Protein AF-A0A951Z0Q9-F1 (afdb_monomer_lite)

Foldseek 3Di:
DECQAPPCHVVNVVVVVVVCVVVVHDDDDDYHHDPPHPCCCVDPDVVNVVVVVVVVVVVVVVVVVVD

Secondary structure (DSSP, 8-state):
-BTT-SSS-HHHHHHHHHHHHHTT-------B--TTGGGGGGS--HHHHHHHHHHHHHHHHHHHHT-

Structure (mmCIF, N/CA/C/O backbone):
data_AF-A0A951Z0Q9-F1
#
_entry.id   AF-A0A951Z0Q9-F1
#
loop_
_atom_site.group_PDB
_atom_site.id
_atom_site.type_symbol
_atom_site.label_atom_id
_atom_site.label_alt_id
_atom_site.label_comp_id
_atom_site.label_asym_id
_atom_site.label_entity_id
_atom_site.label_seq_id
_atom_site.pdbx_PDB_ins_code
_atom_site.Cartn_x
_atom_site.Cartn_y
_atom_site.Cartn_z
_atom_site.occupancy
_atom_site.B_iso_or_equiv
_atom_site.auth_seq_id
_atom_site.auth_comp_id
_atom_site.auth_asym_id
_atom_site.auth_atom_id
_atom_site.pdbx_PDB_model_num
ATOM 1 N N . SER A 1 1 ? 3.737 0.668 -1.842 1.00 94.50 1 SER A N 1
ATOM 2 C CA . SER A 1 1 ? 4.459 1.223 -3.007 1.00 94.50 1 SER A CA 1
ATOM 3 C C . SER A 1 1 ? 4.799 0.081 -3.947 1.00 94.50 1 SER A C 1
ATOM 5 O O . SER A 1 1 ? 4.706 -1.070 -3.522 1.00 94.50 1 SER A O 1
ATOM 7 N N . PHE A 1 2 ? 5.174 0.385 -5.190 1.00 96.44 2 PHE A N 1
ATOM 8 C CA . PHE A 1 2 ? 5.675 -0.604 -6.146 1.00 96.44 2 PHE A CA 1
ATOM 9 C C . PHE A 1 2 ? 7.131 -0.294 -6.476 1.00 96.44 2 PHE A C 1
ATOM 11 O O . PHE A 1 2 ? 7.459 0.866 -6.721 1.00 96.44 2 PHE A O 1
ATOM 18 N N . THR A 1 3 ? 7.993 -1.311 -6.457 1.00 93.69 3 THR A N 1
ATOM 19 C CA . THR A 1 3 ? 9.458 -1.176 -6.607 1.00 93.69 3 THR A CA 1
ATOM 20 C C . THR A 1 3 ? 9.869 -0.415 -7.868 1.00 93.69 3 THR A C 1
ATOM 22 O O . THR A 1 3 ? 10.865 0.303 -7.853 1.00 93.69 3 THR A O 1
ATOM 25 N N . THR A 1 4 ? 9.085 -0.532 -8.943 1.00 94.12 4 THR A N 1
ATOM 26 C CA . THR A 1 4 ? 9.360 0.084 -10.250 1.00 94.12 4 THR A CA 1
ATOM 27 C C . THR A 1 4 ? 8.552 1.361 -10.525 1.00 94.12 4 THR A C 1
ATOM 29 O O . THR A 1 4 ? 8.612 1.903 -11.631 1.00 94.12 4 THR A O 1
ATOM 32 N N . ASP A 1 5 ? 7.779 1.869 -9.555 1.00 95.19 5 ASP A N 1
ATOM 33 C CA . ASP A 1 5 ? 7.004 3.103 -9.734 1.00 95.19 5 ASP A CA 1
ATOM 34 C C . ASP A 1 5 ? 7.939 4.320 -9.755 1.00 95.19 5 ASP A C 1
ATOM 36 O O . ASP A 1 5 ? 8.453 4.748 -8.729 1.00 95.19 5 ASP A O 1
ATOM 40 N N . TRP A 1 6 ? 8.153 4.905 -10.933 1.00 91.38 6 TRP A N 1
ATOM 41 C CA . TRP A 1 6 ? 8.960 6.117 -11.089 1.00 91.38 6 TRP A CA 1
ATOM 42 C C . TRP A 1 6 ? 8.181 7.405 -10.777 1.00 91.38 6 TRP A C 1
ATOM 44 O O . TRP A 1 6 ? 8.787 8.440 -10.497 1.00 91.38 6 TRP A O 1
ATOM 54 N N . ARG A 1 7 ? 6.844 7.371 -10.845 1.00 94.25 7 ARG A N 1
ATOM 55 C CA . ARG A 1 7 ? 5.977 8.537 -10.626 1.00 94.25 7 ARG A CA 1
ATOM 56 C C . ARG A 1 7 ? 5.787 8.797 -9.134 1.00 94.25 7 ARG A C 1
ATOM 58 O O . ARG A 1 7 ? 5.804 9.949 -8.704 1.00 94.25 7 ARG A O 1
ATOM 65 N N . PHE A 1 8 ? 5.640 7.730 -8.357 1.00 93.75 8 PHE A N 1
ATOM 66 C CA . PHE A 1 8 ? 5.556 7.740 -6.900 1.00 93.75 8 PHE A CA 1
ATOM 67 C C . PHE A 1 8 ? 6.603 6.789 -6.314 1.00 93.75 8 PHE A C 1
ATOM 69 O O . PHE A 1 8 ? 6.275 5.755 -5.730 1.00 93.75 8 PHE A O 1
ATOM 76 N N . ALA A 1 9 ? 7.871 7.180 -6.470 1.00 95.19 9 ALA A N 1
ATOM 77 C CA . ALA A 1 9 ? 9.036 6.403 -6.053 1.00 95.19 9 ALA A CA 1
ATOM 78 C C . ALA A 1 9 ? 8.908 5.830 -4.624 1.00 95.19 9 ALA A C 1
ATOM 80 O O . ALA A 1 9 ? 8.442 6.545 -3.721 1.00 95.19 9 ALA A O 1
ATOM 81 N N . PRO A 1 10 ? 9.329 4.569 -4.381 1.00 95.88 10 PRO A N 1
ATOM 82 C CA . PRO A 1 10 ? 9.269 3.941 -3.061 1.00 95.88 10 PRO A CA 1
ATOM 83 C C . PRO A 1 10 ? 9.865 4.798 -1.943 1.00 95.88 10 PRO A C 1
ATOM 85 O O . PRO A 1 10 ? 9.298 4.870 -0.855 1.00 95.88 10 PRO A O 1
ATOM 88 N N . GLU A 1 11 ? 10.942 5.531 -2.223 1.00 96.62 11 GLU A N 1
ATOM 89 C CA . GLU A 1 11 ? 11.616 6.436 -1.287 1.00 96.62 11 GLU A CA 1
ATOM 90 C C . GLU A 1 11 ? 10.648 7.486 -0.729 1.00 96.62 11 GLU A C 1
ATOM 92 O O . GLU A 1 11 ? 10.595 7.701 0.480 1.00 96.62 11 GLU A O 1
ATOM 97 N N . ARG A 1 12 ? 9.789 8.058 -1.582 1.00 95.75 12 ARG A N 1
ATOM 98 C CA . ARG A 1 12 ? 8.781 9.049 -1.171 1.00 95.75 12 ARG A CA 1
ATOM 99 C C . ARG A 1 12 ? 7.706 8.440 -0.278 1.00 95.75 12 ARG A C 1
ATOM 101 O O . ARG A 1 12 ? 7.178 9.115 0.601 1.00 95.75 12 ARG A O 1
ATOM 108 N N . SER 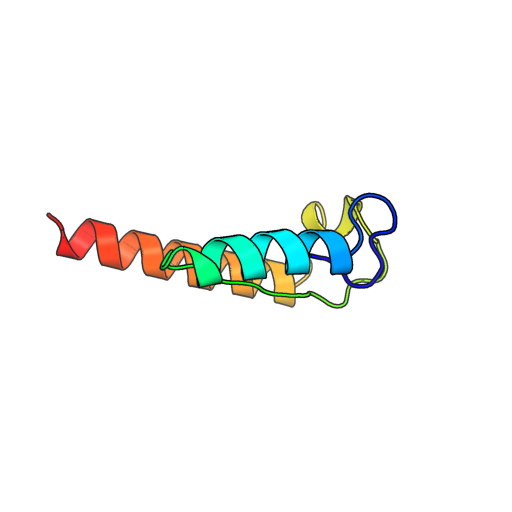A 1 13 ? 7.380 7.164 -0.483 1.00 96.44 13 SER A N 1
ATOM 109 C CA . SER A 1 13 ? 6.467 6.445 0.410 1.00 96.44 13 SER A CA 1
ATOM 110 C C . SER A 1 13 ? 7.119 6.157 1.766 1.00 96.44 13 SER A C 1
ATOM 112 O O . SER A 1 13 ? 6.452 6.292 2.793 1.00 96.44 13 SER A O 1
ATOM 114 N N . ARG A 1 14 ? 8.413 5.805 1.789 1.00 97.06 14 ARG A N 1
ATOM 115 C CA . ARG A 1 14 ? 9.171 5.579 3.032 1.00 97.06 14 ARG A CA 1
ATOM 116 C C . ARG A 1 14 ? 9.253 6.853 3.873 1.00 97.06 14 ARG A C 1
ATOM 118 O O . ARG A 1 14 ? 8.938 6.784 5.055 1.00 97.06 14 ARG A O 1
ATOM 125 N N . GLU A 1 15 ? 9.507 8.012 3.258 1.00 98.12 15 GLU A N 1
ATOM 126 C CA . GLU A 1 15 ? 9.474 9.320 3.941 1.00 98.12 15 GLU A CA 1
ATOM 127 C C . GLU A 1 15 ? 8.144 9.552 4.692 1.00 98.12 15 GLU A C 1
ATOM 129 O O . GLU A 1 15 ? 8.128 9.961 5.855 1.00 98.12 15 GLU A O 1
ATOM 134 N N . ILE A 1 16 ? 7.005 9.249 4.055 1.00 97.75 16 ILE A N 1
ATOM 135 C CA . ILE A 1 16 ? 5.676 9.391 4.675 1.00 97.75 16 ILE A CA 1
ATOM 136 C C . ILE A 1 16 ? 5.513 8.419 5.851 1.00 97.75 16 ILE A C 1
ATOM 138 O O . ILE A 1 16 ? 4.999 8.794 6.907 1.00 97.75 16 ILE A O 1
ATOM 142 N N . VAL A 1 17 ? 5.936 7.165 5.682 1.00 98.00 17 VAL A N 1
ATOM 143 C CA . VAL A 1 17 ? 5.842 6.130 6.724 1.00 98.00 17 VAL A CA 1
ATOM 144 C C . VAL A 1 17 ? 6.698 6.491 7.931 1.00 98.00 17 VAL A C 1
ATOM 146 O O . VAL A 1 17 ? 6.213 6.407 9.058 1.00 98.00 17 VAL A O 1
ATOM 149 N N . GLU A 1 18 ? 7.930 6.936 7.708 1.00 98.19 18 GLU A N 1
ATOM 150 C CA . GLU A 1 18 ? 8.841 7.394 8.756 1.00 98.19 18 GLU A CA 1
ATOM 151 C C . GLU A 1 18 ? 8.240 8.566 9.535 1.00 98.19 18 GLU A C 1
ATOM 153 O O . GLU A 1 18 ? 8.194 8.527 10.765 1.00 98.19 18 GLU A O 1
ATOM 158 N N . ALA A 1 19 ? 7.676 9.561 8.842 1.00 98.50 19 ALA A N 1
ATOM 159 C CA . ALA A 1 19 ? 7.003 10.685 9.486 1.00 98.50 19 ALA A CA 1
ATOM 160 C C . ALA A 1 19 ? 5.793 10.240 10.330 1.00 98.50 19 ALA A C 1
ATOM 162 O O . ALA A 1 19 ? 5.592 10.729 11.445 1.00 98.50 19 ALA A O 1
ATOM 163 N N . LEU A 1 20 ? 4.988 9.291 9.839 1.00 98.44 20 LEU A N 1
ATOM 164 C CA . LEU A 1 20 ? 3.851 8.740 10.583 1.00 98.44 20 LEU A CA 1
ATOM 165 C C . LEU A 1 20 ? 4.302 7.964 11.828 1.00 98.44 20 LE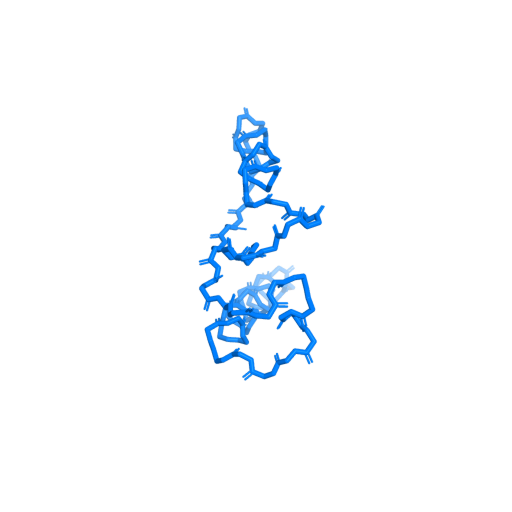U A C 1
ATOM 167 O O . LEU A 1 20 ? 3.714 8.140 12.900 1.00 98.44 20 LEU A O 1
ATOM 171 N N . LEU A 1 21 ? 5.351 7.147 11.704 1.00 98.06 21 LEU A N 1
ATOM 172 C CA . LEU A 1 21 ? 5.940 6.404 12.821 1.00 98.06 21 LEU A CA 1
ATOM 173 C C . LEU A 1 21 ? 6.506 7.349 13.883 1.00 98.06 21 LEU A C 1
ATOM 175 O O . LEU A 1 21 ? 6.198 7.184 15.063 1.00 98.06 21 LEU A O 1
ATOM 179 N N . ALA A 1 22 ? 7.248 8.380 13.470 1.00 98.31 22 ALA A N 1
ATOM 180 C CA . ALA A 1 22 ? 7.804 9.394 14.367 1.00 98.31 22 ALA A CA 1
ATOM 181 C C . ALA A 1 22 ? 6.721 10.141 15.170 1.00 98.31 22 ALA A C 1
ATOM 183 O O . ALA A 1 22 ? 6.977 10.608 16.276 1.00 98.31 22 ALA A O 1
ATOM 184 N N . ASN A 1 23 ? 5.492 10.205 14.649 1.00 98.38 23 ASN A N 1
ATOM 185 C CA . ASN A 1 23 ? 4.336 10.820 15.306 1.00 98.38 23 ASN A CA 1
ATOM 186 C C . ASN A 1 23 ? 3.430 9.809 16.035 1.00 98.38 23 ASN A C 1
ATOM 188 O O . ASN A 1 23 ? 2.263 10.100 16.313 1.00 98.38 23 ASN A O 1
ATOM 192 N N . GLY A 1 24 ? 3.926 8.600 16.316 1.00 97.62 24 GLY A N 1
ATOM 193 C CA . GLY A 1 24 ? 3.197 7.582 17.078 1.00 97.62 24 GLY A CA 1
ATOM 194 C C . GLY A 1 24 ? 1.940 7.059 16.377 1.00 97.62 24 GLY A C 1
ATOM 195 O O . GLY A 1 24 ? 1.026 6.544 17.028 1.00 97.62 24 GLY A O 1
ATOM 196 N N . ARG A 1 25 ? 1.841 7.204 15.049 1.00 97.94 25 ARG A N 1
ATOM 197 C CA . ARG A 1 25 ? 0.699 6.693 14.285 1.00 97.94 25 ARG A CA 1
ATOM 198 C C . ARG A 1 25 ? 0.888 5.210 13.981 1.00 97.94 25 ARG A C 1
ATOM 200 O O . ARG A 1 25 ? 1.964 4.754 13.607 1.00 97.94 25 ARG A O 1
ATOM 207 N N . ARG A 1 26 ? -0.204 4.447 14.085 1.00 94.31 26 ARG A N 1
ATOM 208 C CA . ARG A 1 26 ? -0.242 3.040 13.665 1.00 94.31 26 ARG A CA 1
ATOM 209 C C . ARG A 1 26 ? -0.317 2.971 12.142 1.00 94.31 26 ARG A C 1
ATOM 211 O O . ARG A 1 26 ? -1.405 3.086 11.582 1.00 94.31 26 ARG A O 1
ATOM 218 N N . VAL A 1 27 ? 0.823 2.767 11.495 1.00 95.44 27 VAL A N 1
ATOM 219 C CA . VAL A 1 27 ? 0.941 2.631 10.038 1.00 95.44 27 VAL A CA 1
ATOM 220 C C . VAL A 1 27 ? 1.276 1.188 9.650 1.00 95.44 27 VAL A C 1
ATOM 222 O O . VAL A 1 27 ? 1.760 0.393 10.454 1.00 95.44 27 VAL A O 1
ATOM 225 N N . THR A 1 28 ? 0.948 0.809 8.421 1.00 94.38 28 THR A N 1
ATOM 226 C CA . THR A 1 28 ? 1.387 -0.441 7.799 1.00 94.38 28 THR A CA 1
ATOM 227 C C . THR A 1 28 ? 1.946 -0.077 6.433 1.00 94.38 28 THR A C 1
ATOM 229 O O . THR A 1 28 ? 1.314 0.685 5.707 1.00 94.38 28 THR A O 1
ATOM 232 N N . TYR A 1 29 ? 3.134 -0.580 6.116 1.00 95.94 29 TYR A N 1
ATOM 233 C CA . TYR A 1 29 ? 3.808 -0.336 4.848 1.00 95.94 29 TYR A CA 1
ATOM 234 C C . TYR A 1 29 ? 4.133 -1.669 4.187 1.00 95.94 29 TYR A C 1
ATOM 236 O O . TYR A 1 29 ? 4.577 -2.600 4.857 1.00 95.94 29 TYR A O 1
ATOM 244 N N . ALA A 1 30 ? 3.900 -1.738 2.882 1.00 95.50 30 ALA A N 1
ATOM 245 C CA . ALA A 1 30 ? 4.320 -2.834 2.033 1.00 95.50 30 ALA A CA 1
ATOM 246 C C . ALA A 1 30 ? 4.890 -2.248 0.743 1.00 95.50 30 ALA A C 1
ATOM 248 O O . ALA A 1 30 ? 4.309 -1.338 0.137 1.00 95.50 30 ALA A O 1
ATOM 249 N N . GLU A 1 31 ? 6.025 -2.793 0.342 1.00 95.31 31 GLU A N 1
ATOM 250 C CA . GLU A 1 31 ? 6.673 -2.514 -0.926 1.00 95.31 31 GLU A CA 1
ATOM 251 C C . GLU A 1 31 ? 6.547 -3.773 -1.772 1.00 95.31 31 GLU A C 1
ATOM 253 O O . GLU A 1 31 ? 7.047 -4.834 -1.398 1.00 95.31 31 GLU A O 1
ATOM 258 N N . VAL A 1 32 ? 5.758 -3.674 -2.836 1.00 95.12 32 VAL A N 1
ATOM 259 C CA . VAL A 1 32 ? 5.399 -4.799 -3.697 1.00 95.12 32 VAL A CA 1
ATOM 260 C C . VAL A 1 32 ? 6.331 -4.794 -4.892 1.00 95.12 32 VAL A C 1
ATOM 262 O O . VAL A 1 32 ? 6.498 -3.756 -5.539 1.00 95.12 32 VAL A O 1
ATOM 265 N N . ASP A 1 33 ? 6.935 -5.942 -5.177 1.00 94.25 33 ASP A N 1
ATOM 266 C CA . ASP A 1 33 ? 7.733 -6.086 -6.382 1.00 94.25 33 ASP A CA 1
ATOM 267 C C . ASP A 1 33 ? 6.810 -6.340 -7.571 1.00 94.25 33 ASP A C 1
ATOM 269 O O . ASP A 1 33 ? 6.196 -7.397 -7.675 1.00 94.25 33 ASP A O 1
ATOM 273 N N . ALA A 1 34 ? 6.667 -5.342 -8.438 1.00 91.75 34 ALA A N 1
ATOM 274 C CA . ALA A 1 34 ? 5.795 -5.420 -9.600 1.00 91.75 34 ALA A CA 1
ATOM 275 C C . ALA A 1 34 ? 6.461 -4.717 -10.786 1.00 91.75 34 ALA A C 1
ATOM 277 O O . ALA A 1 34 ? 6.963 -3.605 -10.616 1.00 91.75 34 ALA A O 1
ATOM 278 N N . PRO A 1 35 ? 6.442 -5.295 -12.001 1.00 90.81 35 PRO A N 1
ATOM 279 C CA . PRO A 1 35 ? 7.137 -4.721 -13.156 1.00 90.81 35 PRO A CA 1
ATOM 280 C C . PRO A 1 35 ? 6.382 -3.556 -13.817 1.00 90.81 35 PRO A C 1
ATOM 282 O O . PRO A 1 35 ? 6.947 -2.849 -14.645 1.00 90.81 35 PRO A O 1
ATOM 285 N N . HIS A 1 36 ? 5.109 -3.350 -13.472 1.00 92.88 36 HIS A N 1
ATOM 286 C CA . HIS A 1 36 ? 4.217 -2.393 -14.139 1.00 92.88 36 HIS A CA 1
ATOM 287 C C . HIS A 1 36 ? 4.245 -0.983 -13.526 1.00 92.88 36 HIS A C 1
ATOM 289 O O . HIS A 1 36 ? 3.437 -0.129 -13.891 1.00 92.88 36 HIS A O 1
ATOM 295 N N . GLY A 1 37 ? 5.168 -0.725 -12.596 1.00 92.56 37 GLY A N 1
ATOM 296 C CA . GLY A 1 37 ? 5.351 0.575 -11.963 1.00 92.56 37 GLY A CA 1
ATOM 297 C C . GLY A 1 37 ? 4.075 1.113 -11.334 1.00 92.56 37 GLY A C 1
ATOM 298 O O . GLY A 1 37 ? 3.411 0.421 -10.564 1.00 92.56 37 GLY A O 1
ATOM 299 N N . HIS A 1 38 ? 3.746 2.362 -11.666 1.00 94.38 38 HIS A N 1
ATOM 300 C CA . HIS A 1 38 ? 2.603 3.061 -11.093 1.00 94.38 38 HIS A CA 1
ATOM 301 C C . HIS A 1 38 ? 1.288 2.320 -11.287 1.00 94.38 38 HIS A C 1
ATOM 303 O O . HIS A 1 38 ? 0.530 2.190 -10.338 1.00 94.38 38 HIS A O 1
ATOM 309 N N . ASP A 1 39 ? 1.031 1.790 -12.478 1.00 94.94 39 ASP A N 1
ATOM 310 C CA . ASP A 1 39 ? -0.267 1.195 -12.796 1.00 94.94 39 ASP A CA 1
ATOM 311 C C . ASP A 1 39 ? -0.432 -0.217 -12.208 1.00 94.94 39 ASP A C 1
ATOM 313 O O . ASP A 1 39 ? -1.487 -0.829 -12.355 1.00 94.94 39 ASP A O 1
ATOM 317 N N . ALA A 1 40 ? 0.568 -0.737 -11.483 1.00 94.44 40 ALA A N 1
ATOM 318 C CA . ALA A 1 40 ? 0.511 -2.061 -10.868 1.00 94.44 40 ALA A CA 1
ATOM 319 C C . ALA A 1 40 ? -0.659 -2.233 -9.879 1.00 94.44 40 ALA A C 1
ATOM 321 O O . ALA A 1 40 ? -1.145 -3.349 -9.720 1.00 94.44 40 ALA A O 1
ATOM 322 N N . PHE A 1 41 ? -1.172 -1.158 -9.260 1.00 93.56 41 PHE A N 1
ATOM 323 C CA . PHE A 1 41 ? -2.357 -1.255 -8.387 1.00 93.56 41 PHE A CA 1
ATOM 324 C C . PHE A 1 41 ? -3.662 -1.542 -9.141 1.00 93.56 41 PHE A C 1
ATOM 326 O O . PHE A 1 41 ? -4.649 -1.919 -8.512 1.00 93.56 41 PHE A O 1
ATOM 333 N N . LEU A 1 42 ? -3.693 -1.334 -10.461 1.00 95.56 42 LEU A N 1
ATOM 334 C CA . LEU A 1 42 ? -4.849 -1.645 -11.307 1.00 95.56 42 LEU A CA 1
ATOM 335 C C . LEU A 1 42 ? -4.851 -3.106 -11.772 1.00 95.56 42 LEU A C 1
ATOM 337 O O . LEU A 1 42 ? -5.827 -3.550 -12.374 1.00 95.56 42 LEU A O 1
ATOM 341 N N . LEU A 1 43 ? -3.763 -3.837 -11.527 1.00 93.94 43 LEU A N 1
ATOM 342 C CA . LEU A 1 43 ? -3.568 -5.202 -11.995 1.00 93.94 43 LEU A CA 1
ATOM 343 C C . LEU A 1 43 ? -3.813 -6.211 -10.873 1.00 93.94 43 LEU A C 1
ATOM 345 O O . LEU A 1 43 ? -3.699 -5.910 -9.683 1.00 93.94 43 LEU A O 1
ATOM 349 N N . GLU A 1 44 ? -4.110 -7.445 -11.267 1.00 91.75 44 GLU A N 1
ATOM 350 C CA . GLU A 1 44 ? -4.246 -8.574 -10.348 1.00 91.75 44 GLU A CA 1
ATOM 351 C C . GLU A 1 44 ? -2.867 -9.096 -9.925 1.00 91.75 44 GLU A C 1
ATOM 353 O O . GLU A 1 44 ? -2.437 -10.179 -10.314 1.00 91.75 44 GLU A O 1
ATOM 358 N N . ASP A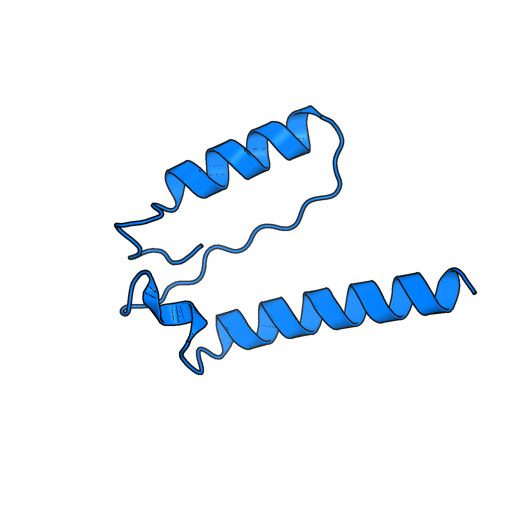 1 45 ? -2.155 -8.303 -9.126 1.00 93.88 45 ASP A N 1
ATOM 359 C CA . ASP A 1 45 ? -0.928 -8.740 -8.466 1.00 93.88 45 ASP A CA 1
ATOM 360 C C . ASP A 1 45 ? -1.271 -9.501 -7.164 1.00 93.88 45 ASP A C 1
ATOM 362 O O . ASP A 1 45 ? -1.866 -8.919 -6.245 1.00 93.88 45 ASP A O 1
ATOM 366 N N . PRO A 1 46 ? -0.926 -10.801 -7.039 1.00 94.38 46 PRO A N 1
ATOM 367 C CA . PRO A 1 46 ? -1.314 -11.603 -5.879 1.00 94.38 46 PRO A CA 1
ATOM 368 C C . PRO A 1 46 ? -0.763 -11.075 -4.551 1.00 94.38 46 PRO A C 1
ATOM 370 O O . PRO A 1 46 ? -1.442 -11.177 -3.527 1.00 94.38 46 PRO A O 1
ATOM 373 N N . GLN A 1 47 ? 0.445 -10.501 -4.549 1.00 94.31 47 GLN A N 1
ATOM 374 C CA . GLN A 1 47 ? 1.060 -9.945 -3.346 1.00 94.31 47 GLN A CA 1
ATOM 375 C C . GLN A 1 47 ? 0.323 -8.674 -2.916 1.00 94.31 47 GLN A C 1
ATOM 377 O O . GLN A 1 47 ? -0.041 -8.540 -1.744 1.00 94.31 47 GLN A O 1
ATOM 382 N N . TYR A 1 48 ? 0.050 -7.765 -3.853 1.00 95.25 48 TYR A N 1
ATOM 383 C CA . TYR A 1 48 ? -0.721 -6.550 -3.596 1.00 95.25 48 TYR A CA 1
ATOM 384 C C . TYR A 1 48 ? -2.124 -6.870 -3.063 1.00 95.25 48 TYR A C 1
ATOM 386 O O . TYR A 1 48 ? -2.525 -6.357 -2.012 1.00 95.25 48 TYR A O 1
ATOM 394 N N . VAL A 1 49 ? -2.851 -7.772 -3.731 1.00 96.06 49 VAL A N 1
ATOM 395 C CA . V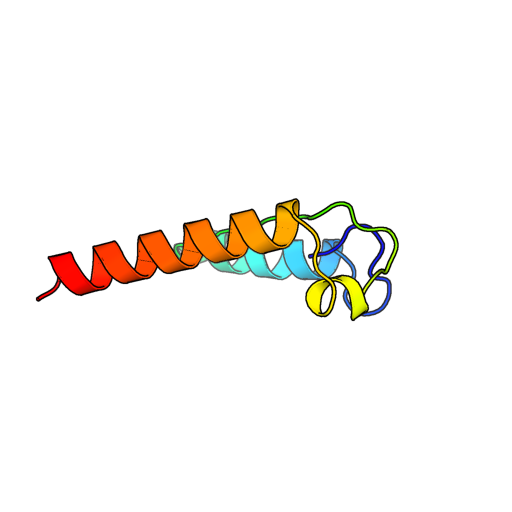AL A 1 49 ? -4.209 -8.169 -3.329 1.00 96.06 49 VAL A CA 1
ATOM 396 C C . VAL A 1 49 ? -4.208 -8.834 -1.950 1.00 96.06 49 VAL A C 1
ATOM 398 O O . VAL A 1 49 ? -5.090 -8.550 -1.134 1.00 96.06 49 VAL A O 1
ATOM 401 N N . ALA A 1 50 ? -3.216 -9.675 -1.642 1.00 96.38 50 ALA A N 1
ATOM 402 C CA . ALA A 1 50 ? -3.086 -10.299 -0.326 1.00 96.38 50 ALA A CA 1
ATOM 403 C C . ALA A 1 50 ? -2.848 -9.268 0.790 1.00 96.38 50 ALA A C 1
ATOM 405 O O . ALA A 1 50 ? -3.482 -9.350 1.845 1.00 96.38 50 ALA A O 1
ATOM 406 N N . VAL A 1 51 ? -1.995 -8.265 0.553 1.00 96.19 51 VAL A N 1
ATOM 407 C CA . VAL A 1 51 ? -1.757 -7.166 1.505 1.00 96.19 51 VAL A CA 1
ATOM 408 C C . VAL A 1 51 ? -3.039 -6.370 1.753 1.00 96.19 51 VAL A C 1
ATOM 410 O O . VAL A 1 51 ? -3.388 -6.110 2.908 1.00 96.19 51 VAL A O 1
ATOM 413 N N . MET A 1 52 ? -3.764 -6.012 0.690 1.00 96.25 52 MET A N 1
ATOM 414 C CA . MET A 1 52 ? -5.021 -5.268 0.805 1.00 96.25 52 MET A CA 1
ATOM 415 C C . MET A 1 52 ? -6.083 -6.064 1.566 1.00 96.25 52 MET A C 1
ATOM 417 O O . MET A 1 52 ? -6.731 -5.518 2.460 1.00 96.25 52 MET A O 1
ATOM 421 N N . ARG A 1 53 ? -6.220 -7.362 1.273 1.00 96.94 53 ARG A N 1
ATOM 422 C CA . ARG A 1 53 ? -7.128 -8.265 1.993 1.00 96.94 53 ARG A CA 1
ATOM 423 C C . ARG A 1 53 ? -6.800 -8.312 3.483 1.00 96.94 53 ARG A C 1
ATOM 425 O O . ARG A 1 53 ? -7.661 -7.998 4.297 1.00 96.94 53 ARG A O 1
ATOM 432 N N . ALA A 1 54 ? -5.546 -8.595 3.837 1.00 97.06 54 ALA A N 1
ATOM 433 C CA . ALA A 1 54 ? -5.116 -8.665 5.232 1.00 97.06 54 ALA A CA 1
ATOM 434 C C . ALA A 1 54 ? -5.344 -7.341 5.986 1.00 97.06 54 ALA A C 1
ATOM 436 O O . ALA A 1 54 ? -5.698 -7.336 7.169 1.00 97.06 54 ALA A O 1
ATOM 437 N N . TRP A 1 55 ? -5.165 -6.200 5.310 1.00 96.06 55 TRP A N 1
ATOM 438 C CA . TRP A 1 55 ? -5.483 -4.896 5.882 1.00 96.06 55 TRP A CA 1
ATOM 439 C C . TRP A 1 55 ? -6.985 -4.730 6.149 1.00 96.06 55 TRP A C 1
ATOM 441 O O . TRP A 1 55 ? -7.356 -4.329 7.256 1.00 96.06 55 TRP A O 1
ATOM 451 N N . PHE A 1 56 ? -7.840 -5.028 5.166 1.00 96.75 56 PHE A N 1
ATOM 452 C CA . PHE A 1 56 ? -9.290 -4.894 5.312 1.00 96.75 56 PHE A CA 1
ATOM 453 C C . PHE A 1 56 ? -9.856 -5.846 6.363 1.00 96.75 56 PHE A C 1
ATOM 455 O O . PHE A 1 56 ? -10.646 -5.395 7.191 1.00 96.75 56 PHE A O 1
ATOM 462 N N . ASP A 1 57 ? -9.390 -7.094 6.412 1.00 97.50 57 ASP A N 1
ATOM 463 C CA . ASP A 1 57 ? -9.788 -8.065 7.436 1.00 97.50 57 ASP A CA 1
ATOM 464 C C . ASP A 1 57 ? -9.475 -7.526 8.838 1.00 97.50 57 ASP A C 1
ATOM 466 O O . ASP A 1 57 ? -10.329 -7.500 9.724 1.00 97.50 57 ASP A O 1
ATOM 470 N N . ARG A 1 58 ? -8.275 -6.961 9.027 1.00 95.31 58 ARG A N 1
ATOM 471 C CA . ARG A 1 58 ? -7.887 -6.328 10.294 1.00 95.31 58 ARG A CA 1
ATOM 472 C C . ARG A 1 58 ? -8.766 -5.129 10.656 1.00 95.31 58 ARG A C 1
ATOM 474 O O . ARG A 1 58 ? -9.001 -4.884 11.841 1.00 95.31 58 ARG A O 1
ATOM 481 N N . VAL A 1 59 ? -9.192 -4.332 9.675 1.00 95.19 59 VAL A N 1
ATOM 482 C CA . VAL A 1 59 ? -10.117 -3.210 9.905 1.00 95.19 59 VAL A CA 1
ATOM 483 C C . VAL A 1 59 ? -11.496 -3.735 10.296 1.00 95.19 59 VAL A C 1
ATOM 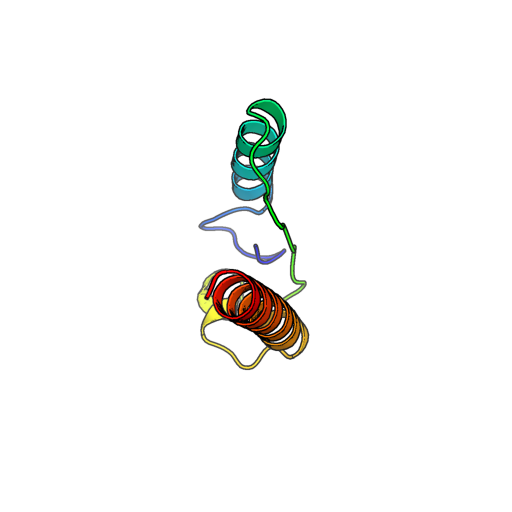485 O O . VAL A 1 59 ? -12.045 -3.246 11.281 1.00 95.19 59 VAL A O 1
ATOM 488 N N . ALA A 1 60 ? -12.011 -4.747 9.595 1.00 96.62 60 ALA A N 1
ATOM 489 C CA . ALA A 1 60 ? -13.290 -5.381 9.897 1.00 96.62 60 ALA A CA 1
ATOM 490 C C . ALA A 1 60 ? -13.313 -5.928 11.331 1.00 96.62 60 ALA A C 1
ATOM 492 O O . ALA A 1 60 ? -14.156 -5.501 12.118 1.00 96.62 60 ALA A O 1
ATOM 493 N N . THR A 1 61 ? -12.309 -6.722 11.727 1.00 96.50 61 THR A N 1
ATOM 494 C CA . THR A 1 61 ? -12.187 -7.229 13.105 1.00 96.50 61 THR A CA 1
ATOM 495 C C . THR A 1 61 ? -12.170 -6.101 14.139 1.00 96.50 61 THR A C 1
ATOM 497 O O . THR A 1 61 ? -12.811 -6.193 15.182 1.00 96.50 61 THR A O 1
ATOM 500 N N . ARG A 1 62 ? -11.449 -5.001 13.877 1.00 93.62 62 ARG A N 1
ATOM 501 C CA . ARG A 1 62 ? -11.391 -3.861 14.811 1.00 93.62 62 ARG A CA 1
ATOM 502 C C . ARG A 1 62 ? -12.731 -3.149 14.953 1.00 93.62 62 ARG A C 1
ATOM 504 O O . ARG A 1 62 ? -13.047 -2.707 16.052 1.00 93.62 62 ARG A O 1
ATOM 511 N N . VAL A 1 63 ? -13.473 -2.997 13.858 1.00 94.25 63 VAL A N 1
ATOM 512 C CA . VAL A 1 63 ? -14.799 -2.368 13.873 1.00 94.25 63 VAL A CA 1
ATOM 513 C C . VAL A 1 63 ? -15.808 -3.260 14.591 1.00 94.25 63 VAL A C 1
ATOM 515 O O . VAL A 1 63 ? -16.621 -2.741 15.344 1.00 94.25 63 VAL A O 1
ATOM 518 N N . GLU A 1 64 ? -15.738 -4.578 14.405 1.00 93.31 64 GLU A N 1
ATOM 519 C CA . GLU A 1 64 ? -16.596 -5.539 15.107 1.00 93.31 64 GLU A CA 1
ATOM 520 C C . GLU A 1 64 ? -16.345 -5.553 16.615 1.00 93.31 64 GLU A C 1
ATOM 522 O O . GLU A 1 64 ? -17.299 -5.488 17.376 1.00 93.31 64 GLU A O 1
ATOM 527 N N . ILE A 1 65 ? -15.081 -5.566 17.054 1.00 87.44 65 ILE A N 1
ATOM 528 C CA . ILE A 1 65 ? -14.728 -5.517 18.486 1.00 87.44 65 ILE A CA 1
ATOM 529 C C . ILE A 1 65 ? -15.155 -4.193 19.139 1.00 87.44 65 ILE A C 1
ATOM 531 O O . ILE A 1 65 ? -15.396 -4.144 20.340 1.00 87.44 65 ILE A O 1
ATOM 535 N N . ALA A 1 66 ? -15.195 -3.103 18.370 1.00 80.19 66 ALA A N 1
ATOM 536 C CA . ALA A 1 66 ? -15.572 -1.784 18.871 1.00 80.19 66 ALA A CA 1
ATOM 537 C C . ALA A 1 66 ? -17.097 -1.550 18.938 1.00 80.19 66 ALA A C 1
ATOM 539 O O . ALA A 1 66 ? -17.502 -0.467 19.364 1.00 80.19 66 ALA A O 1
ATOM 540 N N . ARG A 1 67 ? -17.917 -2.510 18.486 1.00 67.88 67 ARG A N 1
ATOM 541 C CA . ARG A 1 67 ? -19.383 -2.507 18.627 1.00 67.88 67 ARG A CA 1
ATOM 542 C C . ARG A 1 67 ? -19.801 -3.187 19.923 1.00 67.88 67 ARG A C 1
ATOM 544 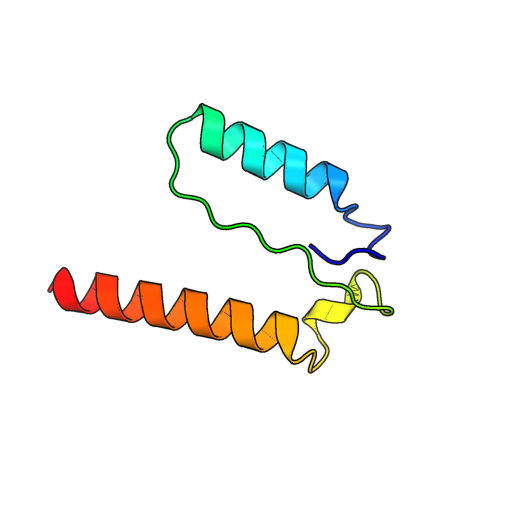O O . ARG A 1 67 ? -20.777 -2.683 20.518 1.00 67.88 67 ARG A O 1
#

Radius of gyration: 13.88 Å; chains: 1; bounding box: 31×22×33 Å

Sequence (67 aa):
SFTTDWRFAPERSREIVEALLANGRRVTYAEVDAPHGHDAFLLEDPQYVAVMRAWFDRVATRVEIAR

pLDDT: mean 94.68, std 4.3, range [67.88, 98.5]